Protein AF-A0A4U5MDF6-F1 (afdb_monomer_lite)

Sequence (84 aa):
MMAEMGKKVDFSIDQVKRAYRANFVSQSIVAMIAGPFLLANKEWTNEERPKKQAEFDHYMERARMAMEDGLERLEELPKEKLMD

Organism: Steinernema carpocapsae (NCBI:txid34508)

Foldseek 3Di:
DDDPDPDPDDDDPVNVVLVVLVVLLVVLVVLQVVLCVVLVDDPDDPVCVVVSVVVSVVSNVVSVVSNVSSVVSVVVDDPVVVPD

Structure (mmCIF, N/CA/C/O backbone):
data_AF-A0A4U5MDF6-F1
#
_entry.id   AF-A0A4U5MDF6-F1
#
loop_
_atom_site.group_PDB
_atom_site.id
_atom_site.type_symbol
_atom_site.label_atom_id
_atom_site.label_alt_id
_atom_site.label_comp_id
_atom_site.label_asym_id
_atom_site.label_entity_id
_atom_site.label_seq_id
_atom_site.pdbx_PDB_ins_code
_atom_site.Cartn_x
_atom_site.Cartn_y
_atom_site.Cartn_z
_atom_site.occupancy
_atom_site.B_iso_or_equiv
_atom_site.auth_seq_id
_atom_site.auth_comp_id
_atom_site.auth_asym_id
_atom_site.auth_atom_id
_atom_site.pdbx_PDB_model_num
ATOM 1 N N . MET A 1 1 ? -30.158 4.718 4.582 1.00 45.50 1 MET A N 1
ATOM 2 C CA . MET A 1 1 ? -29.414 3.591 5.189 1.00 45.50 1 MET A CA 1
ATOM 3 C C . MET A 1 1 ? -30.085 3.243 6.502 1.00 45.50 1 MET A C 1
ATOM 5 O O . MET A 1 1 ? -30.495 4.158 7.202 1.00 45.50 1 MET A O 1
ATOM 9 N N . MET A 1 2 ? -30.333 1.950 6.706 1.00 39.16 2 MET A N 1
ATOM 10 C CA . MET A 1 2 ? -31.501 1.418 7.413 1.00 39.16 2 MET A CA 1
ATOM 11 C C . MET A 1 2 ? -31.599 1.819 8.886 1.00 39.16 2 MET A C 1
ATOM 13 O O . MET A 1 2 ? -30.690 1.619 9.686 1.00 39.16 2 MET A O 1
ATOM 17 N N . ALA A 1 3 ? -32.765 2.375 9.200 1.00 43.91 3 ALA A N 1
ATOM 18 C CA . ALA A 1 3 ? -33.220 2.807 10.503 1.00 43.91 3 ALA A CA 1
ATOM 19 C C . ALA A 1 3 ? -33.825 1.625 11.274 1.00 43.91 3 ALA A C 1
ATOM 21 O O . ALA A 1 3 ? -35.041 1.546 11.411 1.00 43.91 3 ALA A O 1
ATOM 22 N N . GLU A 1 4 ? -33.005 0.701 11.774 1.00 53.44 4 GLU A N 1
ATOM 23 C CA . GLU A 1 4 ? -33.559 -0.444 12.513 1.00 53.44 4 GLU A CA 1
ATOM 24 C C . GLU A 1 4 ? -33.934 -0.161 13.977 1.00 53.44 4 GLU A C 1
ATOM 26 O O . GLU A 1 4 ? -34.613 -0.989 14.562 1.00 53.44 4 GLU A O 1
ATOM 31 N N . MET A 1 5 ? -33.627 0.999 14.584 1.00 53.12 5 MET A N 1
ATOM 32 C CA . MET A 1 5 ? -34.088 1.293 15.965 1.00 53.12 5 MET A CA 1
ATOM 33 C C . MET A 1 5 ? -34.254 2.783 16.324 1.00 53.12 5 MET A C 1
ATOM 35 O O . MET A 1 5 ? -33.984 3.178 17.457 1.00 53.12 5 MET A O 1
ATOM 39 N N . GLY A 1 6 ? -34.638 3.662 15.393 1.00 51.44 6 GLY A N 1
ATOM 40 C CA . GLY A 1 6 ? -34.937 5.073 15.721 1.00 51.44 6 GLY A CA 1
ATOM 41 C C . GLY A 1 6 ? -33.775 5.903 16.308 1.00 51.44 6 GLY A C 1
ATOM 42 O O . GLY A 1 6 ? -33.949 7.083 16.604 1.00 51.44 6 GLY A O 1
ATOM 43 N N . LYS A 1 7 ? -32.575 5.330 16.456 1.00 56.47 7 LYS A N 1
ATOM 44 C CA . LYS A 1 7 ? -31.362 6.055 16.827 1.00 56.47 7 LYS A CA 1
ATOM 45 C C . LYS A 1 7 ? -30.819 6.750 15.591 1.00 56.47 7 LYS A C 1
ATOM 47 O O . LYS A 1 7 ? -30.476 6.105 14.603 1.00 56.47 7 LYS A O 1
ATOM 52 N N . LYS A 1 8 ? -30.716 8.074 15.670 1.00 53.31 8 LYS A N 1
ATOM 53 C CA . LYS A 1 8 ? -29.959 8.880 14.718 1.00 53.31 8 LYS A CA 1
ATOM 54 C C . LYS A 1 8 ? -28.491 8.455 14.834 1.00 53.31 8 LYS A C 1
ATOM 56 O O . LYS A 1 8 ? -27.823 8.788 15.808 1.00 53.31 8 LYS A O 1
ATOM 61 N N . VAL A 1 9 ? -28.032 7.612 13.914 1.00 58.94 9 VAL A N 1
ATOM 62 C CA . VAL A 1 9 ? -26.623 7.218 13.834 1.00 58.94 9 VAL A CA 1
ATOM 63 C C . VAL A 1 9 ? -25.905 8.343 13.104 1.00 58.94 9 VAL A C 1
ATOM 65 O O . VAL A 1 9 ? -25.921 8.399 11.877 1.00 58.94 9 VAL A O 1
ATOM 68 N N . ASP A 1 10 ? -25.330 9.274 13.859 1.00 61.44 10 ASP A N 1
ATOM 69 C CA . ASP A 1 10 ? -24.402 10.250 13.297 1.00 61.44 10 ASP A CA 1
ATOM 70 C C . ASP A 1 10 ? -23.058 9.547 13.058 1.00 61.44 10 ASP A C 1
ATOM 72 O O . ASP A 1 10 ? -22.495 8.935 13.968 1.00 61.44 10 ASP A O 1
ATOM 76 N N . PHE A 1 11 ? -22.551 9.601 11.823 1.00 67.81 11 PHE A N 1
ATOM 77 C CA . PHE A 1 11 ? -21.211 9.109 11.512 1.00 67.81 11 PHE A CA 1
ATOM 78 C C . PHE A 1 11 ? -20.190 10.052 12.140 1.00 67.81 11 PHE A C 1
ATOM 80 O O . PHE A 1 11 ? -20.036 11.193 11.699 1.00 67.81 11 PHE A O 1
ATOM 87 N N . SER A 1 12 ? -19.471 9.586 13.160 1.00 84.31 12 SER A N 1
ATOM 88 C CA . SER A 1 12 ? -18.353 10.364 13.683 1.00 84.31 12 SER A CA 1
ATOM 89 C C . SER A 1 12 ? -17.173 10.300 12.711 1.00 84.31 12 SER A C 1
ATOM 91 O O . SER A 1 12 ? -16.942 9.290 12.040 1.00 84.31 12 SER A O 1
ATOM 93 N N . ILE A 1 13 ? -16.376 11.370 12.658 1.00 85.2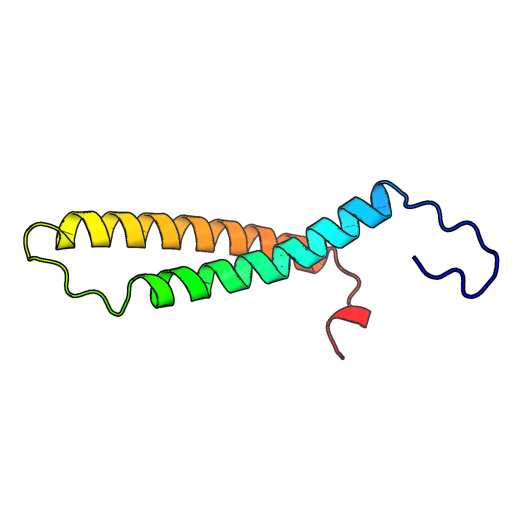5 13 ILE A N 1
ATOM 94 C CA . ILE A 1 13 ? -15.112 11.378 11.903 1.00 85.25 13 ILE A CA 1
ATOM 95 C C . ILE A 1 13 ? -14.224 10.198 12.330 1.00 85.25 13 ILE A C 1
ATOM 97 O O . ILE A 1 13 ? -13.530 9.611 11.501 1.00 85.25 13 ILE A O 1
ATOM 101 N N 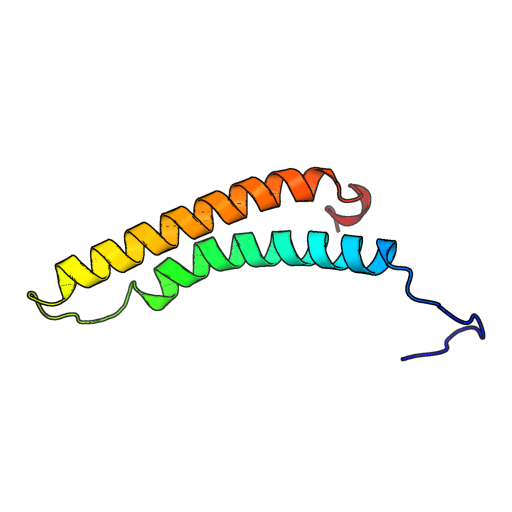. ASP A 1 14 ? -14.281 9.802 13.600 1.00 84.44 14 ASP A N 1
ATOM 102 C CA . ASP A 1 14 ? -13.507 8.676 14.120 1.00 84.44 14 ASP A CA 1
ATOM 103 C C . ASP A 1 14 ? -13.972 7.330 13.558 1.00 84.44 14 ASP A C 1
ATOM 105 O O . ASP A 1 14 ? -13.137 6.492 13.209 1.00 84.44 14 ASP A O 1
ATOM 109 N N . GLN A 1 15 ? -15.284 7.129 13.387 1.00 83.50 15 GLN A N 1
ATOM 110 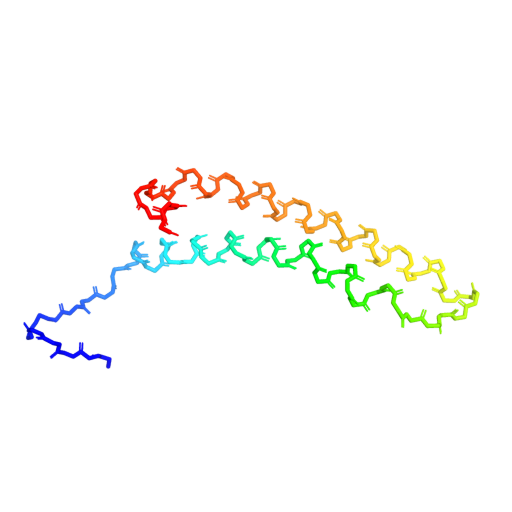C CA . GLN A 1 15 ? -15.821 5.941 12.715 1.00 83.50 15 GLN A CA 1
ATOM 111 C C . GLN A 1 15 ? -15.369 5.876 11.254 1.00 83.50 15 GLN A C 1
ATOM 113 O O . GLN A 1 15 ? -14.934 4.817 10.799 1.00 83.50 15 GLN A O 1
ATOM 118 N N . VAL A 1 16 ? -15.396 7.008 10.542 1.00 86.19 16 VAL A N 1
ATOM 119 C CA . VAL A 1 16 ? -14.921 7.092 9.150 1.00 86.19 16 VAL A CA 1
ATOM 120 C C . VAL A 1 16 ? -13.429 6.771 9.065 1.00 86.19 16 VAL A C 1
ATOM 122 O O . VAL A 1 16 ? -13.025 5.932 8.262 1.00 86.19 16 VAL A O 1
ATOM 125 N N . LYS A 1 17 ? -12.603 7.365 9.936 1.00 86.69 17 LYS A N 1
ATOM 126 C CA . LYS A 1 17 ? -11.159 7.086 9.998 1.00 86.69 17 LYS A CA 1
ATOM 127 C C . LYS A 1 17 ? -10.868 5.615 10.297 1.00 86.69 17 LYS A C 1
ATOM 129 O O . LYS A 1 17 ? -9.934 5.052 9.731 1.00 86.69 17 LYS A O 1
ATOM 134 N N . ARG A 1 18 ? -11.647 4.985 11.182 1.00 85.56 18 ARG A N 1
ATOM 135 C CA . ARG A 1 18 ? -11.482 3.563 11.516 1.00 85.56 18 ARG A CA 1
ATOM 136 C C . ARG A 1 18 ? -11.843 2.659 10.339 1.00 85.56 18 ARG A C 1
ATOM 138 O O . ARG A 1 18 ? -11.081 1.751 10.029 1.00 85.56 18 ARG A O 1
ATOM 145 N N . ALA A 1 19 ? -12.958 2.935 9.663 1.00 86.62 19 ALA A N 1
ATOM 146 C CA . ALA A 1 19 ? -13.367 2.196 8.470 1.00 86.62 19 ALA A CA 1
ATOM 147 C C . ALA A 1 19 ? -12.353 2.354 7.325 1.00 86.62 19 ALA A C 1
ATOM 149 O O . ALA A 1 19 ? -12.003 1.373 6.676 1.00 86.62 19 ALA A O 1
ATOM 150 N N . TYR A 1 20 ? -11.829 3.568 7.126 1.00 88.62 20 TYR A N 1
ATOM 151 C CA . TYR A 1 20 ? -10.778 3.835 6.146 1.00 88.62 20 TYR A CA 1
ATOM 152 C C . TYR A 1 20 ? -9.523 3.003 6.419 1.00 88.62 20 TYR A C 1
ATOM 154 O O . TYR A 1 20 ? -9.036 2.330 5.516 1.00 88.62 20 TYR A O 1
ATOM 162 N N . ARG A 1 21 ? -9.031 3.000 7.666 1.00 88.00 21 ARG A N 1
ATOM 163 C CA . ARG A 1 21 ? -7.859 2.204 8.056 1.00 88.00 21 ARG A CA 1
ATOM 164 C C . ARG A 1 21 ? -8.079 0.713 7.848 1.00 88.00 21 ARG A C 1
ATOM 166 O O . ARG A 1 21 ? -7.221 0.065 7.269 1.00 88.00 21 ARG A O 1
ATOM 173 N N . ALA A 1 22 ? -9.237 0.193 8.249 1.00 87.75 22 ALA A N 1
ATOM 174 C CA . ALA A 1 22 ? -9.574 -1.210 8.028 1.00 87.75 22 ALA A CA 1
ATOM 175 C C . ALA A 1 22 ? -9.597 -1.567 6.533 1.00 87.75 22 ALA A C 1
ATOM 177 O O . ALA A 1 22 ? -9.001 -2.559 6.125 1.00 87.75 22 ALA A O 1
ATOM 178 N N . ASN A 1 23 ? -10.221 -0.729 5.699 1.00 90.75 23 ASN A N 1
ATOM 179 C CA . ASN A 1 23 ? -10.243 -0.943 4.254 1.00 90.75 23 ASN A CA 1
ATOM 180 C C . ASN A 1 23 ? -8.842 -0.838 3.632 1.00 90.75 23 ASN A C 1
ATOM 182 O O . ASN A 1 23 ? -8.519 -1.598 2.725 1.00 90.75 23 ASN A O 1
ATOM 186 N N . PHE A 1 24 ? -8.004 0.076 4.126 1.00 92.44 24 PHE A N 1
ATOM 187 C CA . PHE A 1 24 ? -6.636 0.253 3.648 1.00 92.44 24 PHE A CA 1
ATOM 188 C C . PHE A 1 24 ? -5.805 -1.031 3.780 1.00 92.44 24 PHE A C 1
ATOM 190 O O . PHE A 1 24 ? -5.115 -1.381 2.828 1.00 92.44 24 PHE A O 1
ATOM 197 N N . VAL A 1 25 ? -5.935 -1.773 4.889 1.00 91.38 25 VAL A N 1
ATOM 198 C CA . VAL A 1 25 ? -5.243 -3.066 5.069 1.00 91.38 25 VAL A CA 1
ATOM 199 C C . VAL A 1 25 ? -5.620 -4.064 3.971 1.00 91.38 25 VAL A C 1
ATOM 201 O O . VAL A 1 25 ? -4.758 -4.684 3.357 1.00 91.38 25 VAL A O 1
ATOM 204 N N . SER A 1 26 ? -6.909 -4.204 3.663 1.00 89.81 26 SER A N 1
ATOM 205 C CA . SER A 1 26 ? -7.338 -5.105 2.586 1.00 89.81 26 SER A CA 1
ATOM 206 C C . SER A 1 26 ? -6.811 -4.652 1.222 1.00 89.81 26 SER A C 1
ATOM 208 O O . SER A 1 26 ? -6.409 -5.475 0.402 1.00 89.81 26 SER A O 1
ATOM 210 N N . GLN A 1 27 ? -6.786 -3.341 0.973 1.00 92.19 27 GLN A N 1
ATOM 211 C CA . GLN A 1 27 ? -6.289 -2.780 -0.286 1.00 92.19 27 GLN A CA 1
ATOM 212 C C . GLN A 1 27 ? -4.774 -2.956 -0.452 1.00 92.19 27 GLN A C 1
ATOM 214 O O . GLN A 1 27 ? -4.322 -3.199 -1.572 1.00 92.19 27 GLN A O 1
ATOM 219 N N . SER A 1 28 ? -3.989 -2.883 0.627 1.00 93.06 28 SER A N 1
ATOM 220 C CA . SER A 1 28 ? -2.540 -3.102 0.551 1.00 93.06 28 SER A CA 1
ATOM 221 C C . SER A 1 28 ? -2.196 -4.551 0.190 1.00 93.06 28 SER A C 1
ATOM 223 O O . SER A 1 28 ? -1.333 -4.784 -0.658 1.00 93.06 28 SER A O 1
ATOM 225 N N . ILE A 1 29 ? -2.948 -5.522 0.719 1.00 90.44 29 ILE A N 1
ATOM 226 C CA . ILE A 1 29 ? -2.835 -6.937 0.329 1.00 90.44 29 ILE A CA 1
ATOM 227 C C . ILE A 1 29 ? -3.196 -7.121 -1.150 1.00 90.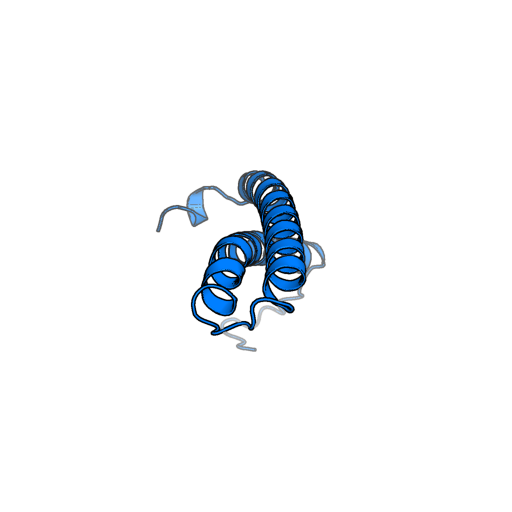44 29 ILE A C 1
ATOM 229 O O . ILE A 1 29 ? -2.468 -7.776 -1.898 1.00 90.44 29 ILE A O 1
ATOM 233 N N . VAL A 1 30 ? -4.301 -6.517 -1.601 1.00 91.50 30 VAL A N 1
ATOM 234 C CA . VAL A 1 30 ? -4.724 -6.591 -3.009 1.00 91.50 30 VAL A CA 1
ATOM 235 C C . VAL A 1 30 ? -3.667 -5.992 -3.939 1.00 91.50 30 VAL A C 1
ATOM 237 O O . VAL A 1 30 ? -3.412 -6.565 -4.999 1.00 91.50 30 VAL A O 1
ATOM 240 N N . ALA A 1 31 ? -3.006 -4.898 -3.551 1.00 90.75 31 ALA A N 1
ATOM 241 C CA . ALA A 1 31 ? -1.935 -4.296 -4.344 1.00 90.75 31 ALA A CA 1
ATOM 242 C C . ALA A 1 31 ? -0.765 -5.270 -4.568 1.00 90.75 31 ALA A C 1
ATOM 244 O O . ALA A 1 31 ? -0.280 -5.397 -5.688 1.00 90.75 31 ALA A O 1
ATOM 245 N N . MET A 1 32 ? -0.365 -6.038 -3.552 1.00 88.94 32 MET A N 1
ATOM 246 C CA . MET A 1 32 ? 0.694 -7.049 -3.699 1.00 88.94 32 MET A CA 1
ATOM 247 C C . MET A 1 32 ? 0.344 -8.160 -4.704 1.00 88.94 32 MET A C 1
ATOM 249 O O . MET A 1 32 ? 1.237 -8.737 -5.322 1.00 88.94 32 MET A O 1
ATOM 253 N N . ILE A 1 33 ? -0.947 -8.448 -4.896 1.00 88.69 33 ILE A N 1
ATOM 254 C CA . ILE A 1 33 ? -1.438 -9.510 -5.789 1.00 88.69 33 ILE A CA 1
ATOM 255 C C . ILE A 1 33 ? -1.705 -8.978 -7.206 1.00 88.69 33 ILE A C 1
ATOM 257 O O . ILE A 1 33 ? -1.418 -9.650 -8.201 1.00 88.69 33 ILE A O 1
ATOM 261 N N . ALA A 1 34 ? -2.254 -7.768 -7.314 1.00 86.25 34 ALA A N 1
ATOM 262 C CA . ALA A 1 34 ? -2.717 -7.204 -8.577 1.00 86.25 34 ALA A CA 1
ATOM 263 C C . ALA A 1 34 ? -1.570 -6.921 -9.559 1.00 86.25 34 ALA A C 1
ATOM 265 O O . ALA A 1 34 ? -1.732 -7.152 -10.755 1.00 86.25 34 ALA A O 1
ATOM 266 N N . GLY A 1 35 ? -0.409 -6.468 -9.077 1.00 78.69 35 GLY A N 1
ATOM 267 C CA . GLY A 1 35 ? 0.765 -6.200 -9.921 1.00 78.69 35 GLY A CA 1
ATOM 268 C C . GLY A 1 35 ? 1.222 -7.415 -10.726 1.00 78.69 35 GLY A C 1
ATOM 269 O O . GLY A 1 35 ? 1.195 -7.361 -11.958 1.00 78.69 35 GLY A O 1
ATOM 270 N N . PRO A 1 36 ? 1.582 -8.528 -10.058 1.00 80.06 36 PRO A N 1
ATOM 271 C CA . PRO A 1 36 ? 1.904 -9.787 -10.721 1.00 80.06 36 PRO A CA 1
ATOM 272 C C . PRO A 1 36 ? 0.797 -10.247 -11.665 1.00 80.06 36 PRO A C 1
ATOM 274 O O . PRO A 1 36 ? 1.082 -10.594 -12.806 1.00 80.06 36 PRO A O 1
ATOM 277 N N . PHE A 1 37 ? -0.470 -10.166 -11.256 1.00 81.56 37 PHE A N 1
ATOM 278 C CA . PHE A 1 37 ? -1.583 -10.590 -12.105 1.00 81.56 37 PHE A CA 1
ATOM 279 C C . PHE A 1 37 ? -1.716 -9.765 -13.399 1.00 81.56 37 PHE A C 1
ATOM 281 O O . PHE A 1 37 ? -1.913 -10.320 -14.478 1.00 81.56 37 PHE A O 1
ATOM 288 N N . LEU A 1 38 ? -1.579 -8.439 -13.317 1.00 75.06 38 LEU A N 1
ATOM 289 C CA . LEU A 1 38 ? -1.735 -7.535 -14.464 1.00 75.06 38 LEU A CA 1
ATOM 290 C C . LEU A 1 38 ? -0.541 -7.563 -15.433 1.00 75.06 38 LEU A C 1
ATOM 292 O O . LEU A 1 38 ? -0.672 -7.110 -16.579 1.00 75.06 38 LEU A O 1
ATOM 296 N N . LEU A 1 39 ? 0.616 -8.056 -14.977 1.00 73.56 39 LEU A N 1
ATOM 297 C CA . LEU A 1 39 ? 1.888 -7.966 -15.697 1.00 73.56 39 LEU A CA 1
ATOM 298 C C . LEU A 1 39 ? 2.478 -9.329 -16.105 1.00 73.56 39 LEU A C 1
ATOM 300 O O . LEU A 1 39 ? 3.264 -9.359 -17.049 1.00 73.56 39 LEU A O 1
ATOM 304 N N . ALA A 1 40 ? 2.059 -10.447 -15.496 1.00 68.94 40 ALA A N 1
ATOM 305 C CA . ALA A 1 40 ? 2.631 -11.778 -15.744 1.00 68.94 40 ALA A CA 1
ATOM 306 C C . ALA A 1 40 ? 2.293 -12.413 -17.109 1.00 68.94 40 ALA A C 1
ATOM 308 O O . ALA A 1 40 ? 2.989 -13.332 -17.523 1.00 68.94 40 ALA A O 1
ATOM 309 N N . ASN A 1 41 ? 1.271 -11.938 -17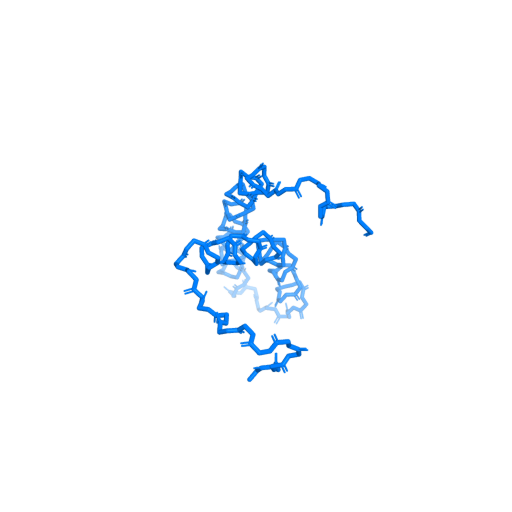.831 1.00 63.53 41 ASN A N 1
ATOM 310 C CA . ASN A 1 41 ? 0.747 -12.616 -19.033 1.00 63.53 41 ASN A CA 1
ATOM 311 C C . ASN A 1 41 ? 0.694 -11.722 -20.280 1.00 63.53 41 ASN A C 1
ATOM 313 O O . ASN A 1 41 ? -0.254 -11.788 -21.062 1.00 63.53 41 ASN A O 1
ATOM 317 N N . LYS A 1 42 ? 1.680 -10.841 -20.463 1.00 72.31 42 LYS A N 1
ATOM 318 C CA . LYS A 1 42 ? 1.731 -9.966 -21.640 1.00 72.31 42 LYS A CA 1
ATOM 319 C C . LYS A 1 42 ? 2.920 -10.321 -22.524 1.00 72.31 42 LYS A C 1
ATOM 321 O O . LYS A 1 42 ? 4.062 -10.321 -22.071 1.00 72.31 42 LYS A O 1
ATOM 326 N N . GLU A 1 43 ? 2.634 -10.613 -23.791 1.00 82.06 43 GLU A N 1
ATOM 327 C CA . GLU A 1 43 ? 3.646 -10.793 -24.832 1.00 82.06 43 GLU A CA 1
ATOM 328 C C . GLU A 1 43 ? 4.234 -9.428 -25.202 1.00 82.06 43 GLU A C 1
ATOM 330 O O . GLU A 1 43 ? 3.789 -8.756 -26.128 1.00 82.06 43 GLU A O 1
ATOM 335 N N . TRP A 1 44 ? 5.208 -8.978 -24.415 1.00 84.31 44 TRP A N 1
ATOM 336 C CA . TRP A 1 44 ? 5.954 -7.761 -24.705 1.00 84.31 44 TRP A CA 1
ATOM 337 C C . TRP A 1 44 ? 7.033 -8.033 -25.746 1.00 84.31 44 TRP A C 1
ATOM 339 O O . TRP A 1 44 ? 7.733 -9.054 -25.689 1.00 84.31 44 TRP A O 1
ATOM 349 N N . THR A 1 45 ? 7.236 -7.076 -26.647 1.00 88.69 45 THR A N 1
ATOM 350 C CA . THR A 1 45 ? 8.393 -7.107 -27.544 1.00 88.69 45 THR A CA 1
ATOM 351 C C . THR A 1 45 ? 9.703 -7.028 -26.745 1.00 88.69 45 THR A C 1
ATOM 353 O O . THR A 1 45 ? 9.735 -6.599 -25.586 1.00 88.69 45 THR A O 1
ATOM 356 N N . ASN A 1 46 ? 10.822 -7.431 -27.356 1.00 87.88 46 ASN A N 1
ATOM 357 C CA . ASN A 1 46 ? 12.136 -7.345 -26.705 1.00 87.88 46 ASN A CA 1
ATOM 358 C C . ASN A 1 46 ? 12.544 -5.898 -26.377 1.00 87.88 46 ASN A C 1
ATOM 360 O O . ASN A 1 46 ? 13.278 -5.685 -25.417 1.00 87.88 46 ASN A O 1
ATOM 364 N N . GLU A 1 47 ? 12.044 -4.917 -27.132 1.00 90.12 47 GLU A N 1
ATOM 365 C CA . GLU A 1 47 ? 12.291 -3.490 -26.892 1.00 90.12 47 GLU A CA 1
ATOM 366 C C . GLU A 1 47 ? 11.461 -2.939 -25.721 1.00 90.12 47 GLU A C 1
ATOM 368 O O . GLU A 1 47 ? 11.940 -2.102 -24.958 1.00 90.12 47 GLU A O 1
ATOM 373 N N . GLU A 1 48 ? 10.232 -3.427 -25.526 1.00 88.88 48 GLU A N 1
ATOM 374 C CA . GLU A 1 48 ? 9.349 -2.978 -24.438 1.00 88.88 48 GLU A CA 1
ATOM 375 C C . GLU A 1 48 ? 9.672 -3.634 -23.093 1.00 88.88 48 GLU A C 1
ATOM 377 O O . GLU A 1 48 ? 9.427 -3.045 -22.035 1.00 88.88 48 GLU A O 1
ATOM 382 N N . ARG A 1 49 ? 10.225 -4.852 -23.123 1.00 87.62 49 ARG A N 1
ATOM 383 C CA . ARG A 1 49 ? 10.474 -5.674 -21.933 1.00 87.62 49 ARG A CA 1
ATOM 384 C C . ARG A 1 49 ? 11.262 -4.951 -20.829 1.00 87.62 49 ARG A C 1
ATOM 386 O O . ARG A 1 49 ? 10.811 -5.021 -19.688 1.00 87.62 49 ARG A O 1
ATOM 393 N N . PRO A 1 50 ? 12.358 -4.213 -21.104 1.00 89.50 50 PRO A N 1
ATOM 394 C CA . PRO A 1 50 ? 13.098 -3.504 -20.058 1.00 89.50 50 PRO A CA 1
ATOM 395 C C . PRO A 1 50 ? 12.253 -2.434 -19.360 1.00 89.50 50 PRO A C 1
ATOM 397 O O . PRO A 1 50 ? 12.261 -2.325 -18.136 1.00 89.50 50 PRO A O 1
ATOM 400 N N . LYS A 1 51 ? 11.466 -1.673 -20.132 1.00 90.12 51 LYS A N 1
ATOM 401 C CA . LYS A 1 51 ? 10.575 -0.643 -19.587 1.00 90.12 51 LYS A CA 1
ATOM 402 C C . LYS A 1 51 ? 9.482 -1.266 -18.721 1.00 90.12 51 LYS A C 1
ATOM 404 O O . LYS A 1 51 ? 9.175 -0.751 -17.652 1.00 90.12 51 LYS A O 1
ATOM 409 N N . LYS A 1 52 ? 8.909 -2.385 -19.168 1.00 87.75 52 LYS A N 1
ATOM 410 C CA . LYS A 1 52 ? 7.845 -3.089 -18.442 1.00 87.75 52 LYS A CA 1
ATOM 411 C C . LYS A 1 52 ? 8.336 -3.763 -17.172 1.00 87.75 52 LYS A C 1
ATOM 413 O O . LYS A 1 52 ? 7.615 -3.736 -16.179 1.00 87.75 52 LYS A O 1
ATOM 418 N N . GLN A 1 53 ? 9.567 -4.267 -17.174 1.00 87.06 53 GLN A N 1
ATOM 419 C CA . GLN A 1 53 ? 10.209 -4.750 -15.958 1.00 87.06 53 GLN A CA 1
ATOM 420 C C . GLN A 1 53 ? 10.411 -3.612 -14.949 1.00 87.06 53 GLN A C 1
ATOM 422 O O . GLN A 1 53 ? 10.013 -3.749 -13.801 1.00 87.06 53 GLN A O 1
ATOM 427 N N . ALA A 1 54 ? 10.917 -2.454 -15.385 1.00 90.50 54 ALA A N 1
ATOM 428 C CA . ALA A 1 54 ? 11.082 -1.302 -14.497 1.00 90.50 54 ALA A CA 1
ATOM 429 C C . ALA A 1 54 ? 9.741 -0.790 -13.928 1.00 90.50 54 ALA A C 1
ATOM 431 O O . ALA A 1 54 ? 9.657 -0.437 -12.752 1.00 90.50 54 ALA A O 1
ATOM 432 N N . GLU A 1 55 ? 8.674 -0.768 -14.738 1.00 89.75 55 GLU A N 1
ATOM 433 C CA . GLU A 1 55 ? 7.315 -0.443 -14.275 1.00 89.75 55 GLU A CA 1
ATOM 434 C C . GLU A 1 55 ? 6.810 -1.454 -13.229 1.00 89.75 55 GLU A C 1
ATOM 436 O O . GLU A 1 55 ? 6.217 -1.049 -12.226 1.00 89.75 55 GLU A O 1
ATOM 441 N N . PHE A 1 56 ? 7.065 -2.751 -13.440 1.00 88.75 56 PHE A N 1
ATOM 442 C CA . PHE A 1 56 ? 6.730 -3.815 -12.491 1.00 88.75 56 PHE A CA 1
ATOM 443 C C . PHE A 1 56 ? 7.484 -3.649 -11.169 1.00 88.75 56 PHE A C 1
ATOM 445 O O . PHE A 1 56 ? 6.856 -3.627 -10.112 1.00 88.75 56 PHE A O 1
ATOM 452 N N . ASP A 1 57 ? 8.802 -3.465 -11.221 1.00 90.62 57 ASP A N 1
ATOM 453 C CA . ASP A 1 57 ? 9.643 -3.327 -10.030 1.00 90.62 57 ASP A CA 1
ATOM 454 C C . ASP A 1 57 ? 9.218 -2.103 -9.201 1.00 90.62 57 ASP A C 1
ATOM 456 O O . ASP A 1 57 ? 9.048 -2.186 -7.983 1.00 90.62 57 ASP A O 1
ATOM 460 N N . HIS A 1 58 ? 8.930 -0.977 -9.866 1.00 92.19 58 HIS A N 1
ATOM 461 C CA . HIS A 1 58 ? 8.391 0.211 -9.203 1.00 92.19 58 HIS A CA 1
ATOM 462 C C . HIS A 1 58 ? 7.021 -0.020 -8.565 1.00 92.19 58 HIS A C 1
ATOM 464 O O . HIS A 1 58 ? 6.747 0.515 -7.487 1.00 92.19 58 HIS A O 1
ATOM 470 N N . TYR A 1 59 ? 6.143 -0.770 -9.230 1.00 91.62 59 TYR A N 1
ATOM 471 C CA . TYR A 1 59 ? 4.844 -1.116 -8.670 1.00 91.62 59 TYR A CA 1
ATOM 472 C C . TYR A 1 59 ? 5.000 -1.991 -7.423 1.00 91.62 59 TYR A C 1
ATOM 474 O O . TYR A 1 59 ? 4.392 -1.693 -6.395 1.00 91.62 59 TYR A O 1
ATOM 482 N N . MET A 1 60 ? 5.838 -3.028 -7.497 1.00 91.38 60 MET A N 1
ATOM 483 C CA . MET A 1 60 ? 6.069 -3.948 -6.385 1.00 91.38 60 MET A 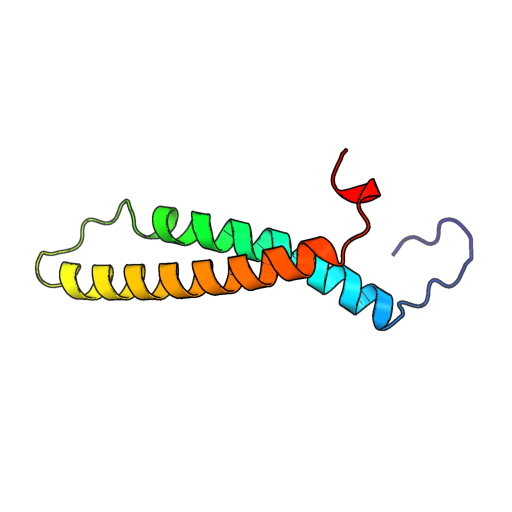CA 1
ATOM 484 C C . MET A 1 60 ? 6.638 -3.234 -5.166 1.00 91.38 60 MET A C 1
ATOM 486 O O . MET A 1 60 ? 6.196 -3.493 -4.051 1.00 91.38 60 MET A O 1
ATOM 490 N N . GLU A 1 61 ? 7.540 -2.277 -5.370 1.00 94.38 61 GLU A N 1
ATOM 491 C CA . GLU A 1 61 ? 8.094 -1.497 -4.267 1.00 94.38 61 GLU A CA 1
ATOM 492 C C . GLU A 1 61 ? 7.027 -0.628 -3.582 1.00 94.38 61 GLU A C 1
ATOM 494 O O . GLU A 1 61 ? 6.957 -0.558 -2.356 1.00 94.38 61 GLU A O 1
ATOM 499 N N . ARG A 1 62 ? 6.119 -0.019 -4.356 1.00 93.56 62 ARG A N 1
ATOM 500 C CA . ARG A 1 62 ? 4.982 0.732 -3.793 1.00 93.56 62 ARG A CA 1
ATOM 501 C C . ARG A 1 62 ? 4.002 -0.166 -3.053 1.00 93.56 62 ARG A C 1
ATOM 503 O O . ARG A 1 62 ? 3.510 0.223 -1.997 1.00 93.56 62 ARG A O 1
ATOM 510 N N . ALA A 1 63 ? 3.715 -1.344 -3.601 1.00 93.44 63 ALA A N 1
ATOM 511 C CA . ALA A 1 63 ? 2.845 -2.319 -2.960 1.00 93.44 63 ALA A CA 1
ATOM 512 C C . ALA A 1 63 ? 3.456 -2.818 -1.640 1.00 93.44 63 ALA A C 1
ATOM 514 O O . ALA A 1 63 ? 2.743 -2.908 -0.643 1.00 93.44 63 ALA A O 1
ATOM 515 N N . ARG A 1 64 ? 4.780 -3.039 -1.604 1.00 94.06 64 ARG A N 1
ATOM 516 C CA . ARG A 1 64 ? 5.525 -3.401 -0.390 1.00 94.06 64 ARG A CA 1
ATOM 517 C C . ARG A 1 64 ? 5.389 -2.327 0.686 1.00 94.06 64 ARG A C 1
ATOM 519 O O . ARG A 1 64 ? 4.949 -2.645 1.784 1.00 94.06 64 ARG A O 1
ATOM 526 N N . MET A 1 65 ? 5.680 -1.068 0.355 1.00 95.44 65 MET A N 1
ATOM 527 C CA . MET A 1 65 ? 5.533 0.048 1.301 1.00 95.44 65 MET A CA 1
ATOM 528 C C . MET A 1 65 ? 4.088 0.187 1.806 1.00 95.44 65 MET A C 1
ATOM 530 O O . MET A 1 65 ? 3.855 0.342 2.999 1.00 95.44 65 MET A O 1
ATOM 534 N N . ALA A 1 66 ? 3.095 0.065 0.918 1.00 94.56 66 ALA A N 1
ATOM 535 C CA . ALA A 1 66 ? 1.688 0.105 1.318 1.00 94.56 66 ALA A CA 1
ATOM 536 C C . ALA A 1 66 ? 1.305 -1.063 2.242 1.00 94.56 66 ALA A C 1
ATOM 538 O O . ALA A 1 66 ? 0.448 -0.908 3.111 1.00 94.56 66 ALA A O 1
ATOM 539 N N . MET A 1 67 ? 1.913 -2.236 2.051 1.00 93.69 67 MET A N 1
ATOM 540 C CA . MET A 1 67 ? 1.705 -3.397 2.911 1.00 93.69 67 MET A CA 1
ATOM 541 C C . MET A 1 67 ? 2.331 -3.198 4.290 1.00 93.69 67 MET A C 1
ATOM 543 O O . MET A 1 67 ? 1.686 -3.531 5.278 1.00 93.69 67 MET A O 1
ATOM 547 N N . GLU A 1 68 ? 3.531 -2.620 4.371 1.00 95.00 68 GLU A N 1
ATOM 548 C CA . GLU A 1 68 ? 4.180 -2.265 5.643 1.00 95.00 68 GLU A CA 1
ATOM 549 C C . GLU A 1 68 ? 3.302 -1.305 6.454 1.00 95.00 68 GLU A C 1
ATOM 551 O O . GLU A 1 68 ? 2.925 -1.625 7.582 1.00 95.00 68 GLU A O 1
ATOM 556 N N . ASP A 1 69 ? 2.837 -0.220 5.829 1.00 93.81 69 ASP A N 1
ATOM 557 C CA . ASP A 1 69 ? 1.858 0.691 6.431 1.00 93.81 69 ASP A CA 1
ATOM 558 C C . ASP A 1 69 ? 0.560 -0.037 6.819 1.00 93.81 69 ASP A C 1
ATOM 560 O O . ASP A 1 69 ? -0.059 0.245 7.846 1.00 93.81 69 ASP A O 1
ATOM 564 N N . GLY A 1 70 ? 0.103 -0.969 5.980 1.00 92.94 70 GLY A N 1
ATOM 565 C CA . GLY A 1 70 ? -1.099 -1.761 6.227 1.00 92.94 70 GLY A CA 1
ATOM 566 C C . GLY A 1 70 ? -0.969 -2.643 7.468 1.00 92.94 70 GLY A C 1
ATOM 567 O O . GLY A 1 70 ? -1.915 -2.733 8.248 1.00 92.94 70 GLY A O 1
ATOM 568 N N . LEU A 1 71 ? 0.199 -3.249 7.685 1.00 90.88 71 LEU A N 1
ATOM 569 C CA . LEU A 1 71 ? 0.490 -4.062 8.865 1.00 90.88 71 LEU A CA 1
ATOM 570 C C . LEU A 1 71 ? 0.512 -3.214 10.138 1.00 90.88 71 LEU A C 1
ATOM 572 O O . LEU A 1 71 ? -0.109 -3.606 11.121 1.00 90.88 71 LEU A O 1
ATOM 576 N N . GLU A 1 72 ? 1.119 -2.025 10.107 1.00 91.50 72 GLU A N 1
ATOM 577 C CA . GLU A 1 72 ? 1.059 -1.098 11.248 1.00 91.50 72 GLU A CA 1
ATOM 578 C C . GLU A 1 72 ? -0.392 -0.727 11.591 1.00 91.50 72 GLU A C 1
ATOM 580 O O . GLU A 1 72 ? -0.805 -0.730 12.751 1.00 91.50 72 GLU A O 1
ATOM 585 N N . ARG A 1 73 ? -1.217 -0.458 10.572 1.00 87.00 73 ARG A N 1
ATOM 586 C CA . ARG A 1 73 ? -2.632 -0.101 10.770 1.00 87.00 73 ARG A CA 1
ATOM 587 C C . ARG A 1 73 ? -3.486 -1.278 11.218 1.00 87.00 73 ARG A C 1
ATOM 589 O O . ARG A 1 73 ? -4.506 -1.056 11.870 1.00 87.00 73 ARG A O 1
ATOM 596 N N . LEU A 1 74 ? -3.095 -2.504 10.883 1.00 87.25 74 LEU A N 1
ATOM 597 C CA . LEU A 1 74 ? -3.759 -3.718 11.342 1.00 87.25 74 LEU A CA 1
ATOM 598 C C . LEU A 1 74 ? -3.665 -3.859 12.868 1.00 87.25 74 LEU A C 1
ATOM 600 O O . LEU A 1 74 ? -4.642 -4.268 13.493 1.00 87.25 74 LEU A O 1
ATOM 604 N N . GLU A 1 75 ? -2.548 -3.449 13.478 1.00 86.25 75 GLU A N 1
ATOM 605 C CA . GLU A 1 75 ? -2.378 -3.462 14.939 1.00 86.25 75 GLU A CA 1
ATOM 606 C C . GLU A 1 75 ? -3.324 -2.489 15.666 1.00 86.25 75 GLU A C 1
ATOM 608 O O . GLU A 1 75 ? -3.698 -2.726 16.817 1.00 86.25 75 GLU A O 1
ATOM 613 N N . GLU A 1 76 ? -3.768 -1.422 14.992 1.00 83.94 76 GLU A N 1
ATOM 614 C CA . GLU A 1 76 ? -4.737 -0.450 15.521 1.00 83.94 76 GLU A CA 1
ATOM 615 C C . GLU A 1 76 ? -6.187 -0.989 15.525 1.00 83.94 76 GLU A C 1
ATOM 617 O O . GLU A 1 76 ? -7.095 -0.380 16.116 1.00 83.94 76 GLU A O 1
ATOM 622 N N . LEU A 1 77 ? -6.449 -2.108 14.838 1.00 81.25 77 LEU A N 1
ATOM 623 C CA . LEU A 1 77 ? -7.785 -2.688 14.726 1.00 81.25 77 LEU A CA 1
ATOM 624 C C . LEU A 1 77 ? -8.104 -3.599 15.924 1.00 81.25 77 LEU A C 1
ATOM 626 O O . LEU A 1 77 ? -7.237 -4.298 16.445 1.00 81.25 77 LEU A O 1
ATOM 630 N N . PRO A 1 78 ? -9.367 -3.611 16.393 1.00 77.88 78 PRO A N 1
ATOM 631 C CA . PRO A 1 78 ? -9.758 -4.462 17.508 1.00 77.88 78 PRO A CA 1
ATOM 632 C C . PRO A 1 78 ? -9.607 -5.938 17.120 1.00 77.88 78 PRO A C 1
ATOM 634 O O . PRO A 1 78 ? -10.222 -6.396 16.156 1.00 77.88 78 PRO A O 1
ATOM 637 N N . LYS A 1 79 ? -8.798 -6.674 17.892 1.00 69.62 79 LYS A N 1
ATOM 638 C CA . LYS A 1 79 ? -8.404 -8.067 17.612 1.00 69.62 79 LYS A CA 1
ATOM 639 C C . LYS A 1 79 ? -9.584 -9.036 17.545 1.00 69.62 79 LYS A C 1
ATOM 641 O O . LYS A 1 79 ? -9.523 -10.006 16.801 1.00 69.62 79 LYS A O 1
ATOM 646 N N . GLU A 1 80 ? -10.671 -8.737 18.256 1.00 64.38 80 GLU A N 1
ATOM 647 C CA . GLU A 1 80 ? -11.913 -9.525 18.232 1.00 64.38 80 GLU A CA 1
ATOM 648 C C . GLU A 1 80 ? -12.567 -9.585 16.842 1.00 64.38 80 GLU A C 1
ATOM 650 O O . GLU A 1 80 ? -13.406 -10.441 16.615 1.00 64.38 80 GLU A O 1
ATOM 655 N N . LYS A 1 81 ? -12.202 -8.690 15.911 1.00 55.34 81 LYS A N 1
ATOM 656 C CA . LYS A 1 81 ? -12.738 -8.658 14.538 1.00 55.34 81 LYS A CA 1
ATOM 657 C C . LYS A 1 81 ? -11.799 -9.247 13.481 1.00 55.34 81 LYS A C 1
ATOM 659 O O . LYS A 1 81 ? -12.096 -9.146 12.296 1.00 55.34 81 LYS A O 1
ATOM 664 N N . LEU A 1 82 ? -10.647 -9.779 13.892 1.00 53.38 82 LEU A N 1
ATOM 665 C CA . LEU A 1 82 ? -9.641 -10.359 12.992 1.00 53.38 82 LEU A CA 1
ATOM 666 C C . LEU A 1 82 ? -9.704 -11.892 12.937 1.00 53.38 82 LEU A C 1
ATOM 668 O O . LEU A 1 82 ? -9.028 -12.493 12.108 1.00 53.38 82 LEU A O 1
ATOM 672 N N . MET A 1 83 ? -10.490 -12.511 13.819 1.00 43.00 83 MET A N 1
ATOM 673 C CA . MET A 1 83 ? -10.688 -13.956 13.910 1.00 43.00 83 MET A CA 1
ATOM 674 C C . MET A 1 83 ? -12.192 -14.248 13.932 1.00 43.00 83 MET A C 1
ATOM 676 O O . MET A 1 83 ? -12.754 -14.464 15.000 1.00 43.00 83 MET A O 1
ATOM 680 N N . ASP A 1 84 ? -12.817 -14.210 12.761 1.00 43.91 84 ASP A N 1
ATOM 681 C CA . ASP A 1 84 ? -14.083 -14.893 12.470 1.00 43.91 84 ASP A CA 1
ATOM 682 C C . ASP A 1 84 ? -13.880 -15.726 11.197 1.00 43.91 84 ASP A C 1
ATOM 684 O O . ASP A 1 84 ? -13.323 -15.168 10.219 1.00 43.91 84 ASP A O 1
#

Radius of gyration: 19.14 Å; chains: 1; bounding box: 48×26×46 Å

Secondary structure (DSSP, 8-state):
---SSS------HHHHHHHHHHHHHHHHHHHHHHHHHHHTT----TTTHHHHHHHHHHHHHHHHHHHHHHHHHHHTS-GGGS--

pLDDT: mean 80.56, std 15.1, range [39.16, 95.44]